Protein AF-A0A965MNU3-F1 (afdb_monomer_lite)

pLDDT: mean 74.8, std 17.09, range [36.78, 97.06]

Foldseek 3Di:
DPPLCLQPDDDDDQWDWDFPDADPVGHTDIDIDGDDDDLADPPPCLPPDPSNPPRPSPPPPPPPPD

Structure (mmCIF, N/CA/C/O backbone):
data_AF-A0A965MNU3-F1
#
_entry.id   AF-A0A965MNU3-F1
#
loop_
_atom_site.group_PDB
_atom_site.id
_atom_site.type_symbol
_atom_site.label_atom_id
_atom_site.label_alt_id
_atom_site.label_comp_id
_atom_site.label_asym_id
_atom_site.label_entity_id
_atom_site.label_seq_id
_atom_site.pdbx_PDB_ins_code
_atom_site.Cartn_x
_atom_site.Cartn_y
_atom_site.Cartn_z
_atom_site.occupancy
_atom_site.B_iso_or_equiv
_atom_site.auth_seq_id
_atom_site.auth_comp_id
_at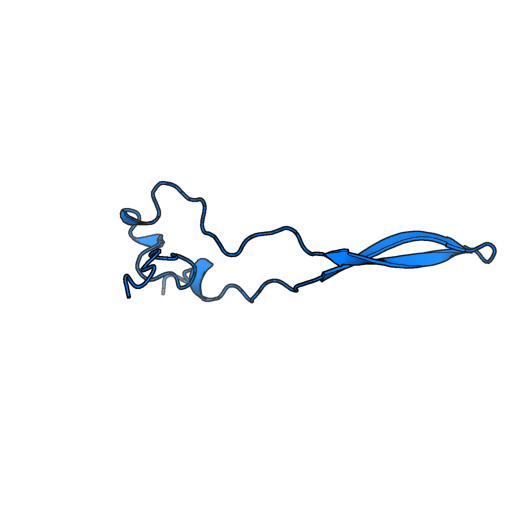om_site.auth_asym_id
_atom_site.auth_atom_id
_atom_site.pdbx_PDB_model_num
ATOM 1 N N . MET A 1 1 ? -22.057 -16.414 11.584 1.00 46.22 1 MET A N 1
ATOM 2 C CA . MET A 1 1 ? -20.785 -15.709 11.864 1.00 46.22 1 MET A CA 1
ATOM 3 C C . MET A 1 1 ? -20.656 -14.581 10.847 1.00 46.22 1 MET A C 1
ATOM 5 O O . MET A 1 1 ? -20.685 -14.878 9.659 1.00 46.22 1 MET A O 1
ATOM 9 N N . LYS A 1 2 ? -20.620 -13.305 11.258 1.00 51.72 2 LYS A N 1
ATOM 10 C CA . LYS A 1 2 ? -20.373 -12.206 10.309 1.00 51.72 2 LYS A CA 1
ATOM 11 C C . LYS A 1 2 ? -18.903 -12.283 9.893 1.00 51.72 2 LYS A C 1
ATOM 13 O O . LYS A 1 2 ? -18.016 -12.051 10.705 1.00 51.72 2 LYS A O 1
ATOM 18 N N . LEU A 1 3 ? -18.639 -12.687 8.653 1.00 52.66 3 LEU A N 1
ATOM 19 C CA . LEU A 1 3 ? -17.296 -12.645 8.083 1.00 52.66 3 LEU A CA 1
ATOM 20 C C . LEU A 1 3 ? -16.972 -11.177 7.820 1.00 52.66 3 LEU A C 1
ATOM 22 O O . LEU A 1 3 ? -17.446 -10.621 6.837 1.00 52.66 3 LEU A O 1
ATOM 26 N N . HIS A 1 4 ? -16.224 -10.536 8.716 1.00 61.53 4 HIS A N 1
ATOM 27 C CA . HIS A 1 4 ? -15.797 -9.155 8.519 1.00 61.53 4 HIS A CA 1
ATOM 28 C C . HIS A 1 4 ? -14.734 -9.123 7.404 1.00 61.53 4 HIS A C 1
ATOM 30 O O . HIS A 1 4 ? -13.587 -9.517 7.645 1.00 61.53 4 HIS A O 1
ATOM 36 N N . PRO A 1 5 ? -15.058 -8.654 6.182 1.00 60.44 5 PRO A N 1
ATOM 37 C CA . PRO A 1 5 ? -14.158 -8.770 5.028 1.00 60.44 5 PRO A CA 1
ATOM 38 C C . PRO A 1 5 ? -12.855 -7.988 5.236 1.00 60.44 5 PRO A C 1
ATOM 40 O O . PRO A 1 5 ? -11.804 -8.352 4.717 1.00 60.44 5 PRO A O 1
ATOM 43 N N . CYS A 1 6 ? -12.926 -6.933 6.054 1.00 67.56 6 CYS A N 1
ATOM 44 C CA . CYS A 1 6 ? -11.810 -6.071 6.431 1.00 67.56 6 CYS A CA 1
ATOM 45 C C . CYS A 1 6 ? -10.686 -6.848 7.146 1.00 67.56 6 CYS A C 1
ATOM 47 O O . CYS A 1 6 ? -9.513 -6.690 6.813 1.00 67.56 6 CYS A O 1
ATOM 49 N N . TYR A 1 7 ? -11.034 -7.745 8.075 1.00 63.59 7 TYR A N 1
ATOM 50 C CA . TYR A 1 7 ? -10.069 -8.491 8.894 1.00 63.59 7 TYR A CA 1
ATOM 51 C C . TYR A 1 7 ? -9.302 -9.550 8.106 1.00 63.59 7 TYR A C 1
ATOM 53 O O . TYR A 1 7 ? -8.080 -9.680 8.233 1.00 63.59 7 TYR A O 1
ATOM 61 N N . ASN A 1 8 ? -10.026 -10.271 7.253 1.00 66.38 8 ASN A N 1
ATOM 62 C CA . ASN A 1 8 ? -9.493 -11.383 6.470 1.00 66.38 8 ASN A CA 1
ATOM 63 C C . ASN A 1 8 ? -8.876 -10.930 5.144 1.00 66.38 8 ASN A C 1
ATOM 65 O O . ASN A 1 8 ? -8.437 -11.759 4.346 1.00 66.38 8 ASN A O 1
ATOM 69 N N . ARG A 1 9 ? -8.817 -9.617 4.890 1.00 70.38 9 ARG A N 1
ATOM 70 C CA . ARG A 1 9 ? -8.163 -9.094 3.697 1.00 70.38 9 ARG A CA 1
ATOM 71 C C . ARG A 1 9 ? -6.667 -9.412 3.754 1.00 70.38 9 ARG A C 1
ATOM 73 O O . ARG A 1 9 ? -5.991 -9.083 4.739 1.00 70.38 9 ARG A O 1
ATOM 80 N N . ARG A 1 10 ? -6.167 -10.053 2.692 1.00 73.00 10 ARG A N 1
ATOM 81 C CA . ARG A 1 10 ? -4.728 -10.229 2.457 1.00 73.00 10 ARG A CA 1
ATOM 82 C C . ARG A 1 10 ? -4.051 -8.861 2.373 1.00 73.00 10 ARG A C 1
ATOM 84 O O . ARG A 1 10 ? -4.681 -7.880 1.978 1.00 73.00 10 ARG A O 1
ATOM 91 N N . THR A 1 11 ? -2.783 -8.812 2.765 1.00 75.69 11 THR A N 1
ATOM 92 C CA . THR A 1 11 ? -1.926 -7.656 2.501 1.00 75.69 11 THR A CA 1
ATOM 93 C C . THR A 1 11 ? -1.900 -7.381 1.004 1.00 75.69 11 THR A C 1
ATOM 95 O O . THR A 1 11 ? -1.989 -8.305 0.190 1.00 75.69 11 THR A O 1
ATOM 98 N N . TYR A 1 12 ? -1.825 -6.106 0.637 1.00 79.19 12 TYR A N 1
ATOM 99 C CA . TYR A 1 12 ? -1.551 -5.767 -0.745 1.00 79.19 12 TYR A CA 1
ATOM 100 C C . TYR A 1 12 ? -0.106 -6.129 -1.080 1.00 79.19 12 TYR A C 1
ATOM 102 O O . TYR A 1 12 ? 0.766 -6.091 -0.213 1.00 79.19 12 TYR A O 1
ATOM 110 N N . ASN A 1 13 ? 0.139 -6.479 -2.339 1.00 85.06 13 ASN A N 1
ATOM 111 C CA . ASN A 1 13 ? 1.501 -6.584 -2.840 1.00 85.06 13 ASN A CA 1
ATOM 112 C C . ASN A 1 13 ? 2.094 -5.176 -2.934 1.00 85.06 13 ASN A C 1
ATOM 114 O O . ASN A 1 13 ? 1.375 -4.229 -3.240 1.00 85.06 13 ASN A O 1
ATOM 118 N N . GLU A 1 14 ? 3.398 -5.039 -2.717 1.00 84.88 14 GLU A N 1
ATOM 119 C CA . GLU A 1 14 ? 4.093 -3.749 -2.840 1.00 84.88 14 GLU A CA 1
ATOM 120 C C . GLU A 1 14 ? 4.205 -3.288 -4.299 1.00 84.88 14 GLU A C 1
ATOM 122 O O . GLU A 1 14 ? 4.302 -2.096 -4.599 1.00 84.88 14 GLU A O 1
ATOM 127 N N . SER A 1 15 ? 4.166 -4.242 -5.228 1.00 91.25 15 SER A N 1
ATOM 128 C CA . SER A 1 15 ? 4.252 -3.997 -6.659 1.00 91.25 15 SER A CA 1
ATOM 129 C C . SER A 1 15 ? 3.342 -4.928 -7.451 1.00 91.25 15 SER A C 1
ATOM 131 O O . SER A 1 15 ? 2.868 -5.954 -6.956 1.00 91.25 15 SER A O 1
ATOM 133 N N . VAL A 1 16 ? 3.070 -4.533 -8.691 1.00 92.69 16 VAL A N 1
ATOM 134 C CA . VAL A 1 16 ? 2.330 -5.329 -9.670 1.00 92.69 16 VAL A CA 1
ATOM 135 C C . VAL A 1 16 ? 3.056 -5.316 -11.004 1.00 92.69 16 VAL A C 1
ATOM 137 O O . VAL A 1 16 ? 3.670 -4.317 -11.379 1.00 92.69 16 VAL A O 1
ATOM 140 N N . GLU A 1 17 ? 2.969 -6.426 -11.727 1.00 94.88 17 GLU A N 1
ATOM 141 C CA . GLU A 1 17 ? 3.430 -6.497 -13.107 1.00 94.88 17 GLU A CA 1
ATOM 142 C C . GLU A 1 17 ? 2.319 -6.031 -14.041 1.00 94.88 17 GLU A C 1
ATOM 144 O O . GLU A 1 17 ? 1.209 -6.567 -14.044 1.00 94.88 17 GLU A O 1
ATOM 149 N N . VAL A 1 18 ? 2.626 -5.022 -14.847 1.00 93.94 18 VAL A N 1
ATOM 150 C CA . VAL A 1 18 ? 1.727 -4.488 -15.869 1.00 93.94 18 VAL A CA 1
ATOM 151 C C . VAL A 1 18 ? 2.375 -4.612 -17.234 1.00 93.94 18 VAL A C 1
ATOM 153 O O . VAL A 1 18 ? 3.597 -4.654 -17.359 1.00 93.94 18 VAL A O 1
ATOM 156 N N . GLN A 1 19 ? 1.554 -4.684 -18.274 1.00 96.94 19 GLN A N 1
ATOM 157 C CA . GLN A 1 19 ? 2.066 -4.718 -19.632 1.00 96.94 19 GLN A CA 1
ATOM 158 C C . GLN A 1 19 ? 2.550 -3.320 -20.049 1.00 96.94 19 GLN A C 1
ATOM 160 O O . GLN A 1 19 ? 1.782 -2.363 -20.019 1.00 96.94 19 GLN A O 1
ATOM 165 N N . ASP A 1 20 ? 3.805 -3.234 -20.484 1.00 95.69 20 ASP A N 1
ATOM 166 C CA . ASP A 1 20 ? 4.475 -2.038 -21.005 1.00 95.69 20 ASP A CA 1
ATOM 167 C C . ASP A 1 20 ? 4.853 -2.248 -22.484 1.00 95.69 20 ASP A C 1
ATOM 169 O O . ASP A 1 20 ? 6.013 -2.225 -22.902 1.00 95.69 20 ASP A O 1
ATOM 173 N N . GLY A 1 21 ? 3.830 -2.558 -23.283 1.00 96.06 21 GLY A N 1
ATOM 174 C CA . GLY A 1 21 ? 3.940 -2.751 -24.727 1.00 96.06 21 GLY A CA 1
ATOM 175 C C . GLY A 1 21 ? 4.284 -4.176 -25.172 1.00 96.06 21 GLY A C 1
ATOM 176 O O . GLY A 1 21 ? 3.942 -5.168 -24.519 1.00 96.06 21 GLY A O 1
ATOM 177 N N . TRP A 1 22 ? 4.912 -4.262 -26.347 1.00 96.44 22 TRP A N 1
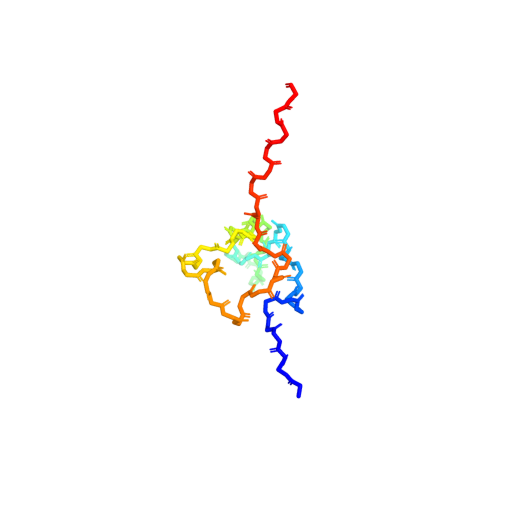ATOM 178 C CA . TRP A 1 22 ? 5.219 -5.506 -27.055 1.00 96.44 22 TRP A CA 1
ATOM 179 C C . TRP A 1 22 ? 6.680 -5.536 -27.519 1.00 96.44 22 TRP A C 1
ATOM 181 O O . TRP A 1 22 ? 7.308 -4.500 -27.763 1.00 96.44 22 TRP A O 1
ATOM 191 N N . THR A 1 23 ? 7.253 -6.729 -27.602 1.00 94.38 23 THR A N 1
ATOM 192 C CA . THR A 1 23 ? 8.537 -6.983 -28.258 1.00 94.38 23 THR A CA 1
ATOM 193 C C . THR A 1 23 ? 8.352 -7.098 -29.773 1.00 94.38 23 THR A C 1
ATOM 195 O O . THR A 1 23 ? 7.240 -7.279 -30.266 1.00 94.38 23 THR A O 1
ATOM 198 N N . VAL A 1 24 ? 9.449 -6.988 -30.525 1.00 94.06 24 VAL A N 1
ATOM 199 C CA . VAL A 1 24 ? 9.443 -7.138 -31.993 1.00 94.06 24 VAL A CA 1
ATOM 200 C C . VAL A 1 24 ? 9.019 -8.540 -32.446 1.00 94.06 24 VAL A C 1
ATOM 202 O O . VAL A 1 24 ? 8.440 -8.680 -33.514 1.00 94.06 24 VAL A O 1
ATOM 205 N N . ASP A 1 25 ? 9.239 -9.560 -31.615 1.00 95.31 25 ASP A N 1
ATOM 206 C CA . ASP A 1 25 ? 8.766 -10.939 -31.801 1.00 95.31 25 ASP A CA 1
ATOM 207 C C . ASP A 1 25 ? 7.335 -11.177 -31.269 1.00 95.31 25 ASP A C 1
ATOM 209 O O . ASP A 1 25 ? 6.878 -12.316 -31.213 1.00 95.31 25 ASP A O 1
ATOM 213 N N . GLY A 1 26 ? 6.609 -10.122 -30.875 1.00 94.19 26 GLY A N 1
ATOM 214 C CA . GLY A 1 26 ? 5.187 -10.197 -30.521 1.00 94.19 26 GLY A CA 1
ATOM 215 C C . GLY A 1 26 ? 4.881 -10.696 -29.105 1.00 94.19 26 GLY A C 1
ATOM 216 O O . GLY A 1 26 ? 3.741 -11.051 -28.810 1.00 94.19 26 GLY A O 1
ATOM 217 N N . ARG A 1 27 ? 5.859 -10.714 -28.197 1.00 95.50 27 ARG A N 1
ATOM 218 C CA . ARG A 1 27 ? 5.652 -11.054 -26.780 1.00 95.50 27 ARG A CA 1
ATOM 219 C C . ARG A 1 27 ? 5.319 -9.808 -25.965 1.00 95.50 27 ARG A C 1
ATOM 221 O O . ARG A 1 27 ? 5.716 -8.693 -26.303 1.00 95.50 27 ARG A O 1
ATOM 228 N N . ARG A 1 28 ? 4.581 -9.984 -24.867 1.00 95.88 28 ARG A N 1
ATOM 229 C CA . ARG A 1 28 ? 4.275 -8.886 -23.939 1.00 95.88 28 ARG A CA 1
ATOM 230 C C . ARG A 1 28 ? 5.547 -8.470 -23.212 1.00 95.88 28 ARG A C 1
ATOM 232 O O . ARG A 1 28 ? 6.219 -9.313 -22.621 1.00 95.88 28 ARG A O 1
ATOM 239 N N . LYS A 1 29 ? 5.842 -7.174 -23.208 1.00 95.75 29 LYS A N 1
ATOM 240 C CA . LYS A 1 29 ? 6.817 -6.608 -22.274 1.00 95.75 29 LYS A CA 1
ATOM 241 C C . LYS A 1 29 ? 6.092 -6.355 -20.963 1.00 95.75 29 LYS A C 1
ATOM 243 O O . LYS A 1 29 ? 5.106 -5.627 -20.953 1.00 95.75 29 LYS A O 1
ATOM 248 N N . MET A 1 30 ? 6.545 -6.977 -19.884 1.00 97.06 30 MET A N 1
ATOM 249 C CA . MET A 1 30 ? 6.011 -6.732 -18.546 1.00 97.06 30 MET A CA 1
ATOM 250 C C . MET A 1 30 ? 6.939 -5.773 -17.803 1.00 97.06 30 MET A C 1
ATOM 252 O O . MET A 1 30 ? 8.156 -5.817 -17.980 1.00 97.06 30 MET A O 1
ATOM 256 N N . LYS A 1 31 ? 6.362 -4.906 -16.977 1.00 95.44 31 LYS A N 1
ATOM 257 C CA . LYS A 1 31 ? 7.083 -3.977 -16.112 1.00 95.44 31 LYS A CA 1
ATOM 258 C C . LYS A 1 31 ? 6.502 -4.020 -14.711 1.00 95.44 31 LYS A C 1
ATOM 260 O O . LYS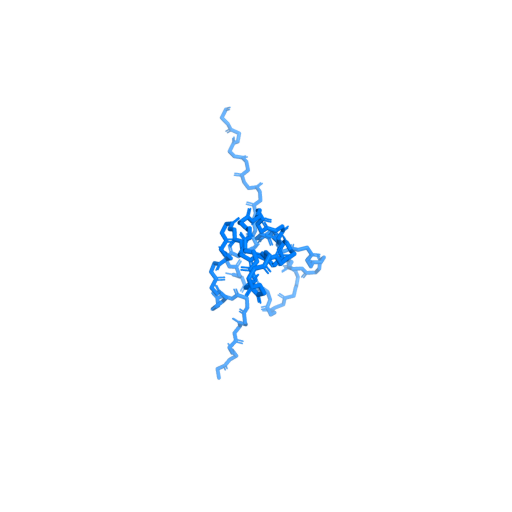 A 1 31 ? 5.287 -3.948 -14.531 1.00 95.44 31 LYS A O 1
ATOM 265 N N . THR A 1 32 ? 7.383 -4.060 -13.722 1.00 96.25 32 THR A N 1
ATOM 266 C CA . THR A 1 32 ? 7.015 -3.932 -12.314 1.00 96.25 32 THR A CA 1
ATOM 267 C C . THR A 1 32 ? 6.775 -2.466 -11.973 1.00 96.25 32 THR A C 1
ATOM 269 O O . THR A 1 32 ? 7.645 -1.617 -12.180 1.00 96.25 32 THR A O 1
ATOM 272 N N . VAL A 1 33 ? 5.593 -2.156 -11.445 1.00 92.44 33 VAL A N 1
ATOM 273 C CA . VAL A 1 33 ? 5.221 -0.814 -10.976 1.00 92.44 33 VAL A CA 1
ATOM 274 C C . VAL A 1 33 ? 4.780 -0.865 -9.513 1.00 92.44 33 VAL A C 1
ATOM 276 O O . VAL A 1 33 ? 4.242 -1.887 -9.078 1.00 92.44 33 VAL A O 1
ATOM 279 N N . PRO A 1 34 ? 4.987 0.212 -8.732 1.00 90.06 34 PRO A N 1
ATOM 280 C CA . PRO A 1 34 ? 4.533 0.256 -7.347 1.00 90.06 34 PRO A CA 1
ATOM 281 C C . PRO A 1 34 ? 3.007 0.158 -7.277 1.00 90.06 34 PRO A C 1
ATOM 283 O O . PRO A 1 34 ? 2.289 0.846 -8.011 1.00 90.06 34 PRO A O 1
ATOM 286 N N . PHE A 1 35 ? 2.504 -0.678 -6.373 1.00 85.12 35 PHE A N 1
ATOM 287 C CA . PHE A 1 35 ? 1.076 -0.814 -6.133 1.00 85.12 35 PHE A CA 1
ATOM 288 C C . PHE A 1 35 ? 0.583 0.372 -5.296 1.00 85.12 35 PHE A C 1
ATOM 290 O O . PHE A 1 35 ? 1.108 0.664 -4.227 1.00 85.12 35 PHE A O 1
ATOM 297 N N . ARG A 1 36 ? -0.410 1.104 -5.809 1.00 74.19 36 ARG A N 1
ATOM 298 C CA . ARG A 1 36 ? -0.812 2.413 -5.257 1.00 74.19 36 ARG A CA 1
ATOM 299 C C . ARG A 1 36 ? -1.911 2.358 -4.196 1.00 74.19 36 ARG A C 1
ATOM 301 O O . ARG A 1 36 ? -2.229 3.395 -3.620 1.00 74.19 36 ARG A O 1
ATOM 308 N N . MET A 1 37 ? -2.523 1.202 -3.944 1.00 72.94 37 MET A N 1
ATOM 309 C CA . MET A 1 37 ? -3.591 1.123 -2.944 1.00 72.94 37 MET A CA 1
ATOM 310 C C . MET A 1 37 ? -3.011 1.202 -1.534 1.00 72.94 37 MET A C 1
ATOM 312 O O . MET A 1 37 ? -2.076 0.484 -1.193 1.00 72.94 37 MET A O 1
ATOM 316 N N . SER A 1 38 ? -3.613 2.049 -0.705 1.00 69.50 38 SER A N 1
ATOM 317 C CA . SER A 1 38 ? -3.212 2.230 0.686 1.00 69.50 38 SER A CA 1
ATOM 318 C C . SER A 1 38 ? -3.924 1.248 1.617 1.00 69.50 38 SER A C 1
ATOM 320 O O . SER A 1 38 ? -5.091 0.904 1.413 1.00 69.50 38 SER A O 1
ATOM 322 N N . HIS A 1 39 ? -3.223 0.836 2.673 1.00 66.06 39 HIS A N 1
ATOM 323 C CA . HIS A 1 39 ? -3.793 0.106 3.808 1.00 66.06 39 HIS A CA 1
ATOM 324 C C . HIS A 1 39 ? -4.666 0.993 4.706 1.00 66.06 39 HIS A C 1
ATOM 326 O O . HIS A 1 39 ? -5.347 0.482 5.593 1.00 66.06 39 HIS A O 1
ATOM 332 N N . LEU A 1 40 ? -4.665 2.308 4.480 1.00 65.81 40 LEU A N 1
ATOM 333 C CA . LEU A 1 40 ? -5.506 3.239 5.213 1.00 65.81 40 LEU A CA 1
ATOM 334 C C . LEU A 1 40 ? -6.973 3.021 4.835 1.00 65.81 40 LEU A C 1
ATOM 336 O O . LEU A 1 40 ? -7.385 3.174 3.683 1.00 65.81 40 LEU A O 1
ATOM 340 N N . CYS A 1 41 ? -7.777 2.662 5.832 1.00 66.69 41 CYS A N 1
ATOM 341 C CA . CYS A 1 41 ? -9.223 2.657 5.694 1.00 66.69 41 CYS A CA 1
ATOM 342 C C . CYS A 1 41 ? -9.724 4.111 5.634 1.00 66.69 41 CYS A C 1
ATOM 344 O O . CYS A 1 41 ? -9.806 4.785 6.665 1.00 66.69 41 CYS A O 1
ATOM 346 N N . ASN A 1 42 ? -10.059 4.587 4.433 1.00 69.31 42 ASN A N 1
ATOM 347 C CA . ASN A 1 42 ? -10.632 5.920 4.184 1.00 69.31 42 ASN A CA 1
ATOM 348 C C . ASN A 1 42 ? -12.164 5.942 4.325 1.00 69.31 42 ASN A C 1
ATOM 350 O O . ASN A 1 42 ? -12.833 6.777 3.733 1.00 69.31 42 ASN A O 1
ATOM 354 N N . TYR A 1 43 ? -12.735 4.978 5.048 1.00 73.12 43 TYR A N 1
ATOM 355 C CA . TYR A 1 43 ? -14.159 4.983 5.353 1.00 73.12 43 TYR A CA 1
ATOM 356 C C . TYR A 1 43 ? -14.416 5.911 6.542 1.00 73.12 43 TYR A C 1
ATOM 358 O O . TYR A 1 43 ? -13.904 5.664 7.635 1.00 73.12 43 TYR A O 1
ATOM 366 N N . ASP A 1 44 ? -15.203 6.964 6.332 1.00 75.56 44 ASP A N 1
ATOM 367 C CA . ASP A 1 44 ? -15.387 8.039 7.316 1.00 75.56 44 ASP A CA 1
ATOM 368 C C . ASP A 1 44 ? -16.028 7.546 8.618 1.00 75.56 44 ASP A C 1
ATOM 370 O O . ASP A 1 44 ? -15.577 7.875 9.714 1.00 75.56 44 ASP A O 1
ATOM 374 N N . ASN A 1 45 ? -17.008 6.646 8.516 1.00 77.25 45 ASN A N 1
ATOM 375 C CA . ASN A 1 45 ? -17.709 6.088 9.673 1.00 77.25 45 ASN A CA 1
ATOM 376 C C . ASN A 1 45 ? -16.993 4.882 10.291 1.00 77.25 45 ASN A C 1
ATOM 378 O O . ASN A 1 45 ? -17.582 4.161 11.094 1.00 77.25 45 ASN A O 1
ATOM 382 N N . LYS A 1 46 ? -15.717 4.638 9.960 1.00 73.75 46 LYS A N 1
ATOM 383 C CA . LYS A 1 46 ? -14.987 3.464 10.465 1.00 73.75 46 LYS A CA 1
ATOM 384 C C . LYS A 1 46 ? -15.037 3.344 11.987 1.00 73.75 46 LYS A C 1
ATOM 386 O O . LYS A 1 46 ? -15.100 2.226 12.472 1.00 73.75 46 LYS A O 1
ATOM 391 N N . LEU A 1 47 ? -15.006 4.453 12.731 1.00 74.88 47 LEU A N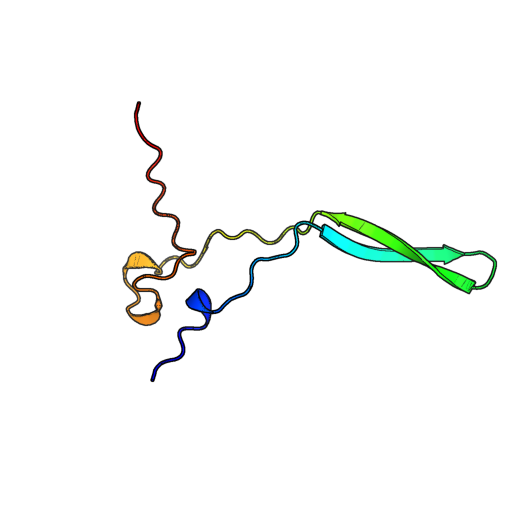 1
ATOM 392 C CA . LEU A 1 47 ? -14.979 4.444 14.202 1.00 74.88 47 LEU A CA 1
ATOM 393 C C . LEU A 1 47 ? -16.339 4.130 14.843 1.00 74.88 47 LEU A C 1
ATOM 395 O O . LEU A 1 47 ? -16.380 3.634 15.965 1.00 74.88 47 LEU A O 1
ATOM 399 N N . THR A 1 48 ? -17.438 4.421 14.150 1.00 79.69 48 THR A N 1
ATOM 400 C CA . THR A 1 48 ? -18.804 4.310 14.683 1.00 79.69 48 THR A CA 1
ATOM 401 C C . THR A 1 48 ? -19.568 3.123 14.102 1.00 79.69 48 THR A C 1
ATOM 403 O O . THR A 1 48 ? -20.518 2.638 14.715 1.00 79.69 48 THR A O 1
ATOM 406 N N . ASP A 1 49 ? -19.146 2.616 12.946 1.00 76.50 49 ASP A N 1
ATOM 407 C CA . ASP A 1 49 ? -19.747 1.461 12.297 1.00 76.50 49 ASP A CA 1
ATOM 408 C C . ASP A 1 49 ? -19.379 0.165 13.039 1.00 76.50 49 ASP A C 1
ATOM 410 O O . ASP A 1 49 ? -18.217 -0.251 13.095 1.00 76.50 49 ASP A O 1
ATOM 414 N N . ALA A 1 50 ? -20.391 -0.514 13.586 1.00 76.81 50 ALA A N 1
ATOM 415 C CA . ALA A 1 50 ? -20.226 -1.794 14.275 1.00 76.81 50 ALA A CA 1
ATOM 416 C C . ALA A 1 50 ? -19.595 -2.881 13.378 1.00 76.81 50 ALA A C 1
ATOM 418 O O . ALA A 1 50 ? -18.966 -3.814 13.875 1.00 76.81 50 ALA A O 1
ATOM 419 N N . GLY A 1 51 ? -19.725 -2.775 12.052 1.00 71.44 51 GLY A N 1
ATOM 420 C CA . GLY A 1 51 ? -19.072 -3.656 11.084 1.00 71.44 51 GLY A CA 1
ATOM 421 C C . GLY A 1 51 ? -17.560 -3.437 10.965 1.00 71.44 51 GLY A C 1
ATOM 422 O O . GLY A 1 51 ? -16.850 -4.354 10.534 1.00 71.44 51 GLY A O 1
ATOM 423 N N . CYS A 1 52 ? -17.071 -2.265 11.375 1.00 72.56 52 CYS A N 1
ATOM 424 C CA . CYS A 1 52 ? -15.662 -1.879 11.363 1.00 72.56 52 CYS A CA 1
ATOM 425 C C . CYS A 1 52 ? -14.951 -2.073 12.707 1.00 72.56 52 CYS A C 1
ATOM 427 O O . CYS A 1 52 ? -13.718 -2.007 12.727 1.00 72.56 52 CYS A O 1
ATOM 429 N N . GLN A 1 53 ? -15.685 -2.337 13.796 1.00 73.31 53 GLN A N 1
ATOM 430 C CA . GLN A 1 53 ? -15.107 -2.578 15.120 1.00 73.31 53 GLN A CA 1
ATOM 431 C C . GLN A 1 53 ? -13.993 -3.623 15.045 1.00 73.31 53 GLN A C 1
ATOM 433 O O . GLN A 1 53 ? -14.240 -4.746 14.608 1.00 73.31 53 GLN A O 1
ATOM 438 N N . GLY A 1 54 ? -12.786 -3.203 15.448 1.00 68.88 54 GLY A N 1
ATOM 439 C CA . GLY A 1 54 ? -11.543 -3.974 15.556 1.00 68.88 54 GLY A CA 1
ATOM 440 C C . GLY A 1 54 ? -10.827 -4.301 14.239 1.00 68.88 54 GLY A C 1
ATOM 441 O O . GLY A 1 54 ? -9.868 -5.073 14.252 1.00 68.88 54 GLY A O 1
ATOM 442 N N . CYS A 1 55 ? -11.249 -3.749 13.092 1.00 74.19 55 CYS A N 1
ATOM 443 C CA . CYS A 1 55 ? -10.527 -4.007 11.847 1.00 74.19 55 CYS A CA 1
ATOM 444 C C . CYS A 1 55 ? -9.055 -3.578 11.967 1.00 74.19 55 CYS A C 1
ATOM 446 O O . CYS A 1 55 ? -8.765 -2.413 12.212 1.00 74.19 55 CYS A O 1
ATOM 448 N N . LYS A 1 56 ? -8.121 -4.495 11.682 1.00 72.31 56 LYS A N 1
ATOM 449 C CA . LYS A 1 56 ? -6.662 -4.258 11.745 1.00 72.31 56 LYS A CA 1
ATOM 450 C C . LYS A 1 56 ? -6.144 -3.112 10.858 1.00 72.31 56 LYS A C 1
ATOM 452 O O . LYS A 1 56 ? -5.023 -2.658 11.036 1.00 72.31 56 LYS A O 1
ATOM 457 N N . TRP A 1 57 ? -6.943 -2.680 9.879 1.00 71.00 57 TRP A N 1
ATOM 458 C CA . TRP A 1 57 ? -6.645 -1.561 8.976 1.00 71.00 57 TRP A CA 1
ATOM 459 C C . TRP A 1 57 ? -7.211 -0.218 9.461 1.00 71.00 57 TRP A C 1
ATOM 461 O O . TRP A 1 57 ? -7.019 0.809 8.808 1.00 71.00 57 TRP A O 1
ATOM 471 N N . GLN A 1 58 ? -7.923 -0.194 10.593 1.00 70.50 58 GLN A N 1
ATOM 472 C CA . GLN A 1 58 ? -8.090 1.038 11.351 1.00 70.50 58 GLN A CA 1
ATOM 473 C C . GLN A 1 58 ? -6.734 1.382 11.962 1.00 70.50 58 GLN A C 1
ATOM 475 O O . GLN A 1 58 ? -6.393 0.942 13.054 1.00 70.50 58 GLN A O 1
ATOM 480 N N . THR A 1 59 ? -5.943 2.181 11.258 1.00 60.66 59 THR A N 1
ATOM 481 C CA . THR A 1 59 ? -4.870 2.922 11.909 1.00 60.66 59 THR A CA 1
ATOM 482 C C . THR A 1 59 ? -5.528 3.898 12.876 1.00 60.66 59 THR A C 1
ATOM 484 O O . THR A 1 59 ? -6.016 4.951 12.460 1.00 60.66 59 THR A O 1
ATOM 487 N N . ILE A 1 60 ? -5.564 3.556 14.164 1.00 52.47 60 ILE A N 1
ATOM 488 C CA . ILE A 1 60 ? -5.428 4.604 15.167 1.00 52.47 60 ILE A CA 1
ATOM 489 C C . ILE A 1 60 ? -4.006 5.098 14.939 1.00 52.47 60 ILE A C 1
ATOM 491 O O . ILE A 1 60 ? -3.051 4.358 15.165 1.00 52.47 60 ILE A O 1
ATOM 495 N N . SER A 1 61 ? -3.859 6.294 14.384 1.00 45.28 61 SER A N 1
ATOM 496 C CA . SER A 1 61 ? -2.596 7.019 14.406 1.00 45.28 61 SER A CA 1
ATOM 497 C C . SER A 1 61 ? -2.273 7.338 15.868 1.00 45.28 61 SER A C 1
ATOM 499 O O . SER A 1 61 ? -2.450 8.460 16.325 1.00 45.28 61 SER A O 1
ATOM 501 N N . HIS A 1 62 ? -1.855 6.328 16.630 1.00 41.59 62 HIS A N 1
ATOM 502 C CA . HIS A 1 62 ? -1.030 6.516 17.809 1.00 41.59 62 HIS A CA 1
ATOM 503 C C . HIS A 1 62 ? 0.382 6.749 17.285 1.00 41.59 62 HIS A C 1
ATOM 505 O O . HIS A 1 62 ? 1.243 5.875 17.351 1.00 41.59 62 HIS A O 1
ATOM 511 N N . GLU A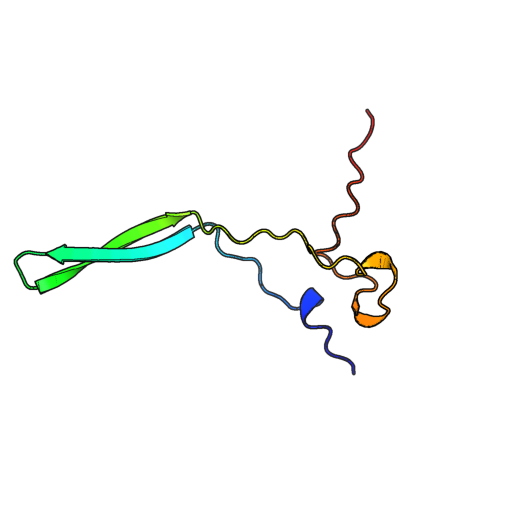 1 63 ? 0.601 7.924 16.696 1.00 39.16 63 GLU A N 1
ATOM 512 C CA . GLU A 1 63 ? 1.945 8.475 16.679 1.00 39.16 63 GLU A CA 1
ATOM 513 C C . GLU A 1 63 ? 2.328 8.648 18.143 1.00 39.16 63 GLU A C 1
ATOM 515 O O . GLU A 1 63 ? 1.764 9.460 18.877 1.00 39.16 63 GLU A O 1
ATOM 520 N N . SER A 1 64 ? 3.206 7.756 18.591 1.00 39.03 64 SER A N 1
ATOM 521 C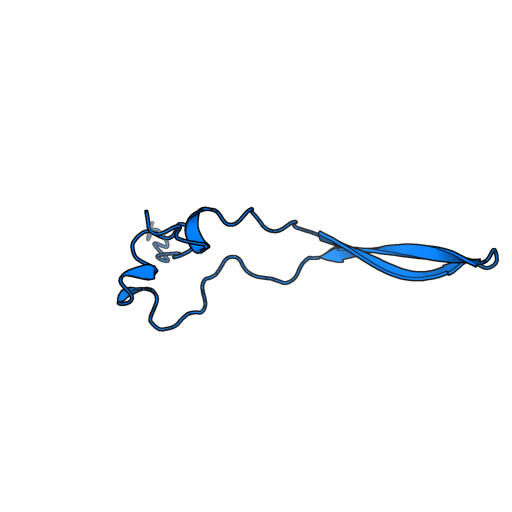 CA . SER A 1 64 ? 3.885 7.847 19.865 1.00 39.03 64 SER A CA 1
ATOM 522 C C . SER A 1 64 ? 4.532 9.223 19.944 1.00 39.03 64 SER A C 1
ATOM 524 O O . SER A 1 64 ? 5.515 9.494 19.262 1.00 39.03 64 SER A O 1
ATOM 526 N N . SER A 1 65 ? 3.957 10.093 20.767 1.00 37.84 65 SER A N 1
ATOM 527 C CA . SER A 1 65 ? 4.696 11.204 21.342 1.00 37.84 65 SER A CA 1
ATOM 528 C C . SER A 1 65 ? 5.802 10.596 22.206 1.00 37.84 65 SER A C 1
ATOM 530 O O . SER A 1 65 ? 5.524 10.072 23.286 1.00 37.84 65 SER A O 1
ATOM 532 N N . ILE A 1 66 ? 7.026 10.593 21.683 1.00 36.78 66 ILE A N 1
ATOM 533 C CA . ILE A 1 66 ? 8.266 10.505 22.458 1.00 36.78 66 ILE A CA 1
ATOM 534 C C . ILE A 1 66 ? 9.029 11.789 22.172 1.00 36.78 66 ILE A C 1
ATOM 536 O O . ILE A 1 66 ? 9.189 12.102 20.971 1.00 36.78 66 ILE A O 1
#

Radius of gyration: 18.61 Å; chains: 1; bounding box: 30×27×54 Å

Secondary structure (DSSP, 8-state):
----TTTTPPPPPSEEEEEEEE-TTSPEEEEEEE----SS---GGGGT-TTTTT-TT---------

Sequence (66 aa):
MKLHPCYNRRTYNESVEVQDGWTVDGRRKMKTVPFRMSHLCNYDNKLTDAGCQGCKWQTISHESSI